Protein AF-A0A9E0T9A9-F1 (afdb_monomer_lite)

pLDDT: mean 87.66, std 10.08, range [50.34, 97.44]

Radius of gyration: 14.78 Å; chains: 1; bounding box: 30×25×41 Å

Secondary structure (DSSP, 8-state):
--SPEEEPHHHHH--SHHHHHHHHHT---SSS--HHHHHHHHHHHHHHHHHHHHS-HHHHHHHHHHS---EEEHHHHHHHHHHHTT----

Foldseek 3Di:
DPQAAEQEVQCVVQPDPVSNVVCVVVDDDPDPDDPVRNVVLVVLVVVLVVDPVVDDPVVSVVVCVVVPRRHDYPVRVVVVVCVVVVNDDD

Sequence (90 aa):
MNGKTLIPDSLLAARSIEAIEEWEMNWKPTTGATRRDEVVAVNALATERFVRRNVSRQKFQEWLRDNPRTFTTRREQDWLAQKTAGQVKL

Structure (mmCIF, N/CA/C/O backbone):
data_AF-A0A9E0T9A9-F1
#
_entry.id   AF-A0A9E0T9A9-F1
#
loop_
_atom_site.group_PDB
_atom_site.id
_atom_site.type_symbol
_atom_site.label_atom_id
_atom_site.label_alt_id
_atom_site.label_comp_id
_atom_site.label_asym_id
_atom_site.label_entity_id
_atom_site.label_seq_id
_atom_site.pdbx_PDB_ins_code
_atom_site.Cartn_x
_atom_site.Cartn_y
_atom_site.Cartn_z
_atom_site.occupancy
_atom_site.B_iso_or_equiv
_atom_site.auth_seq_id
_atom_site.auth_comp_id
_atom_site.auth_asym_id
_atom_site.auth_atom_id
_atom_site.pdbx_PDB_model_num
ATOM 1 N N . MET A 1 1 ? 7.002 -12.749 7.969 1.00 50.34 1 MET A N 1
ATOM 2 C CA . MET A 1 1 ? 6.345 -11.635 7.243 1.00 50.34 1 MET A CA 1
ATOM 3 C C . MET A 1 1 ? 4.840 -11.848 7.336 1.00 50.34 1 MET A C 1
ATOM 5 O O . MET A 1 1 ? 4.414 -12.962 7.081 1.00 50.34 1 MET A O 1
ATOM 9 N N . ASN A 1 2 ? 4.052 -10.841 7.732 1.00 63.50 2 ASN A N 1
ATOM 10 C CA . ASN A 1 2 ? 2.610 -10.945 8.050 1.00 63.50 2 ASN A CA 1
ATOM 11 C C . ASN A 1 2 ? 1.681 -11.247 6.844 1.00 63.50 2 ASN A C 1
ATOM 13 O O . ASN A 1 2 ? 0.559 -10.756 6.810 1.00 63.50 2 ASN A O 1
ATOM 17 N N . GLY A 1 3 ? 2.144 -11.977 5.823 1.00 73.62 3 GLY A N 1
ATOM 18 C CA . GLY A 1 3 ? 1.365 -12.312 4.622 1.00 73.62 3 GLY A CA 1
ATOM 19 C C . GLY A 1 3 ? 0.951 -11.118 3.751 1.00 73.62 3 GLY A C 1
ATOM 20 O O . GLY A 1 3 ? 0.209 -11.302 2.796 1.00 73.62 3 GLY A O 1
ATOM 21 N N . LYS A 1 4 ? 1.401 -9.898 4.076 1.00 86.25 4 LYS A N 1
ATOM 22 C CA . LYS A 1 4 ? 1.054 -8.668 3.354 1.00 86.25 4 LYS A CA 1
ATOM 23 C C . LYS A 1 4 ? 2.044 -8.379 2.237 1.00 86.25 4 LYS A C 1
ATOM 25 O O . LYS A 1 4 ? 3.253 -8.428 2.469 1.00 86.25 4 LYS A O 1
ATOM 30 N N . THR A 1 5 ? 1.523 -7.973 1.086 1.00 90.88 5 THR A N 1
ATOM 31 C CA . THR A 1 5 ? 2.324 -7.504 -0.046 1.00 90.88 5 THR A CA 1
ATOM 32 C C . THR A 1 5 ? 2.992 -6.178 0.297 1.00 90.88 5 THR A C 1
ATOM 34 O O . THR A 1 5 ? 2.330 -5.227 0.724 1.00 90.88 5 THR A O 1
ATOM 37 N N . LEU A 1 6 ? 4.311 -6.105 0.124 1.00 91.19 6 LEU A N 1
ATOM 38 C CA . LEU A 1 6 ? 5.028 -4.840 0.207 1.00 91.19 6 LEU A CA 1
ATOM 39 C C . LEU A 1 6 ? 4.791 -4.053 -1.079 1.00 91.19 6 LEU A C 1
ATOM 41 O O . LEU A 1 6 ? 5.050 -4.551 -2.167 1.00 91.19 6 LEU A O 1
ATOM 45 N N . ILE A 1 7 ? 4.357 -2.807 -0.941 1.00 92.38 7 ILE A N 1
ATOM 46 C CA . ILE A 1 7 ? 4.351 -1.861 -2.047 1.00 92.38 7 ILE A CA 1
ATOM 47 C C . ILE A 1 7 ? 5.735 -1.194 -2.125 1.00 92.38 7 ILE A C 1
ATOM 49 O O . ILE A 1 7 ? 6.112 -0.514 -1.161 1.00 92.38 7 ILE A O 1
ATOM 53 N N . PRO A 1 8 ? 6.482 -1.342 -3.236 1.00 90.50 8 PRO A N 1
ATOM 54 C CA . PRO A 1 8 ? 7.748 -0.644 -3.420 1.00 90.50 8 PRO A CA 1
ATOM 55 C C . PRO A 1 8 ? 7.577 0.872 -3.493 1.00 90.50 8 PRO A C 1
ATOM 57 O O . PRO A 1 8 ? 6.647 1.381 -4.121 1.00 90.50 8 PRO A O 1
ATOM 60 N N . ASP A 1 9 ? 8.550 1.602 -2.948 1.00 90.50 9 ASP A N 1
ATOM 61 C CA . ASP A 1 9 ? 8.576 3.066 -3.024 1.00 90.50 9 ASP A CA 1
ATOM 62 C C . ASP A 1 9 ? 8.682 3.571 -4.469 1.00 90.50 9 ASP A C 1
ATOM 64 O O . ASP A 1 9 ? 8.095 4.599 -4.796 1.00 90.50 9 ASP A O 1
ATOM 68 N N . SER A 1 10 ? 9.358 2.827 -5.353 1.00 90.81 10 SER A N 1
ATOM 69 C CA . SER A 1 10 ? 9.424 3.149 -6.784 1.00 90.81 10 SER A CA 1
ATOM 70 C C . SER A 1 10 ? 8.050 3.109 -7.454 1.00 90.81 10 SER A C 1
ATOM 72 O O . SER A 1 10 ? 7.743 3.988 -8.253 1.00 90.81 10 SER A O 1
ATOM 74 N N . LEU A 1 11 ? 7.185 2.164 -7.069 1.00 91.00 11 LEU A N 1
ATOM 75 C CA . LEU A 1 11 ? 5.812 2.106 -7.571 1.00 91.00 11 LEU A CA 1
ATOM 76 C C . LEU A 1 11 ? 4.928 3.186 -6.931 1.00 91.00 11 LEU A C 1
ATOM 78 O O . LEU A 1 11 ? 4.087 3.769 -7.604 1.00 91.00 11 LEU A O 1
ATOM 82 N N . LEU A 1 12 ? 5.139 3.522 -5.651 1.00 91.00 12 LEU A N 1
ATOM 83 C CA . LEU A 1 12 ? 4.463 4.669 -5.019 1.00 91.00 12 LEU A CA 1
ATOM 84 C C . LEU A 1 12 ? 4.845 6.013 -5.656 1.00 91.00 12 LEU A C 1
ATOM 86 O O . LEU A 1 12 ? 4.068 6.970 -5.579 1.00 91.00 12 LEU A O 1
ATOM 90 N N . ALA A 1 13 ? 6.051 6.103 -6.220 1.00 90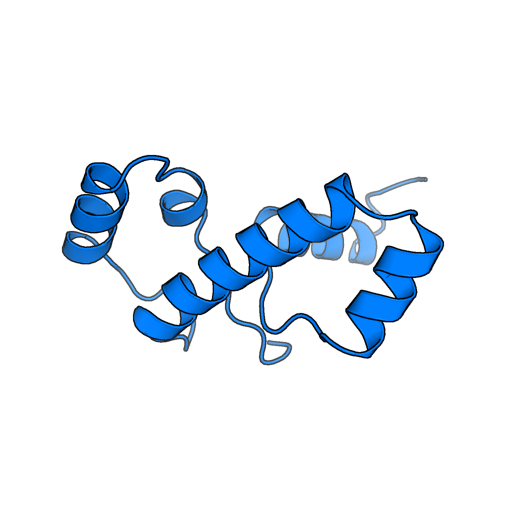.06 13 ALA A N 1
ATOM 91 C CA . ALA A 1 13 ? 6.560 7.285 -6.900 1.00 90.06 13 ALA A CA 1
ATOM 92 C C . ALA A 1 13 ? 6.062 7.407 -8.350 1.00 90.06 13 ALA A C 1
ATOM 94 O O . ALA A 1 13 ? 6.041 8.521 -8.875 1.00 90.06 13 ALA A O 1
ATOM 95 N N . ALA A 1 14 ? 5.616 6.311 -8.972 1.00 90.75 14 ALA A N 1
ATOM 96 C CA . ALA A 1 14 ? 5.044 6.314 -10.313 1.00 90.75 14 ALA A CA 1
ATOM 97 C C . ALA A 1 14 ? 3.659 6.992 -10.308 1.00 90.75 14 ALA A C 1
ATOM 99 O O . ALA A 1 14 ? 2.682 6.464 -9.781 1.00 90.75 14 ALA A O 1
ATOM 100 N N . ARG A 1 15 ? 3.582 8.212 -10.857 1.00 85.25 15 ARG A N 1
ATOM 101 C CA . ARG A 1 15 ? 2.361 9.048 -10.853 1.00 85.25 15 ARG A CA 1
ATOM 102 C C . ARG A 1 15 ? 1.663 9.156 -12.207 1.00 85.25 15 ARG A C 1
ATOM 104 O O . ARG A 1 15 ? 0.628 9.812 -12.286 1.00 85.25 15 ARG A O 1
ATOM 111 N N . SER A 1 16 ? 2.224 8.554 -13.247 1.00 89.38 16 SER A N 1
ATOM 112 C CA . SER A 1 16 ? 1.651 8.516 -14.591 1.00 89.38 16 SER A CA 1
ATOM 113 C C . SER A 1 16 ? 1.642 7.086 -15.117 1.00 89.38 16 SER A C 1
ATOM 115 O O . SER A 1 16 ? 2.288 6.209 -14.541 1.00 89.38 16 SER A O 1
ATOM 117 N N . ILE A 1 17 ? 0.895 6.857 -16.197 1.00 87.38 17 ILE A N 1
ATOM 118 C CA . ILE A 1 17 ? 0.824 5.544 -16.845 1.00 87.38 17 ILE A CA 1
ATOM 119 C C . ILE A 1 17 ? 2.208 5.161 -17.376 1.00 87.38 17 ILE A C 1
ATOM 121 O O . ILE A 1 17 ? 2.676 4.063 -17.108 1.00 87.38 17 ILE A O 1
ATOM 125 N N . GLU A 1 18 ? 2.913 6.103 -17.999 1.00 91.31 18 GLU A N 1
ATOM 126 C CA . GLU A 1 18 ? 4.253 5.896 -18.556 1.00 91.31 18 GLU A CA 1
ATOM 127 C C . GLU A 1 18 ? 5.262 5.517 -17.461 1.00 91.31 18 GLU A C 1
ATOM 129 O O . GLU A 1 18 ? 6.077 4.619 -17.645 1.00 91.31 18 GLU A O 1
ATOM 134 N N . ALA A 1 19 ? 5.176 6.146 -16.283 1.00 91.19 19 ALA A N 1
ATOM 135 C CA . ALA A 1 19 ? 6.035 5.809 -15.147 1.00 91.19 19 ALA A CA 1
ATOM 136 C C . ALA A 1 19 ? 5.724 4.418 -14.561 1.00 91.19 19 ALA A C 1
ATOM 138 O O . ALA A 1 19 ? 6.614 3.762 -14.020 1.00 91.19 19 ALA A O 1
ATOM 139 N N . ILE A 1 20 ? 4.467 3.966 -14.645 1.00 89.38 20 ILE A N 1
ATOM 140 C CA . ILE A 1 20 ? 4.081 2.605 -14.250 1.00 89.38 20 ILE A CA 1
ATOM 141 C C . ILE A 1 20 ? 4.614 1.600 -15.274 1.00 89.38 20 ILE A C 1
ATOM 143 O O . ILE A 1 20 ? 5.196 0.598 -14.875 1.00 89.38 20 ILE A O 1
ATOM 147 N N . GLU A 1 21 ? 4.483 1.877 -16.570 1.00 91.44 21 GLU A N 1
ATOM 148 C CA . GLU A 1 21 ? 5.027 1.032 -17.640 1.00 91.44 21 GLU A CA 1
ATOM 149 C C . GLU A 1 21 ? 6.553 0.904 -17.531 1.00 91.44 21 GLU A C 1
ATOM 151 O O . GLU A 1 21 ? 7.092 -0.203 -17.562 1.00 91.44 21 GLU A O 1
ATOM 156 N N . GLU A 1 22 ? 7.261 2.013 -17.306 1.00 93.00 22 GLU A N 1
ATOM 157 C CA . GLU A 1 22 ? 8.706 2.008 -17.063 1.00 93.00 22 GLU A CA 1
ATOM 158 C C . GLU A 1 22 ? 9.069 1.195 -15.811 1.00 93.00 22 GLU A C 1
ATOM 160 O O . GLU A 1 22 ? 10.041 0.431 -15.812 1.00 93.00 22 GLU A O 1
ATOM 165 N N . TRP A 1 23 ? 8.277 1.315 -14.744 1.00 93.38 23 TRP A N 1
ATOM 166 C CA . TRP A 1 23 ? 8.456 0.505 -13.546 1.00 93.38 23 TRP A CA 1
ATOM 167 C C . TRP A 1 23 ? 8.235 -0.986 -13.823 1.00 93.38 23 TRP A C 1
ATOM 169 O O . TRP A 1 23 ? 9.019 -1.806 -13.350 1.00 93.38 23 TRP A O 1
ATOM 179 N N . GLU A 1 24 ? 7.218 -1.353 -14.607 1.00 91.81 24 GLU A N 1
ATOM 180 C CA . GLU A 1 24 ? 6.927 -2.748 -14.950 1.00 91.81 24 GLU A CA 1
ATOM 181 C C . GLU A 1 24 ? 8.049 -3.388 -15.772 1.00 91.81 24 GLU A C 1
ATOM 183 O O . GLU A 1 24 ? 8.349 -4.570 -15.573 1.00 91.81 24 GLU A O 1
ATOM 188 N N . MET A 1 25 ? 8.676 -2.611 -16.661 1.00 92.62 25 MET A N 1
ATOM 189 C CA . MET A 1 25 ? 9.819 -3.037 -17.474 1.00 92.62 25 MET A CA 1
ATOM 190 C C . MET A 1 25 ? 11.086 -3.240 -16.638 1.00 92.62 25 MET A C 1
ATOM 192 O O . MET A 1 25 ? 11.877 -4.140 -16.917 1.00 92.62 25 MET A O 1
ATOM 196 N N . ASN A 1 26 ? 11.265 -2.435 -15.591 1.00 91.56 26 ASN A N 1
ATOM 197 C CA . ASN A 1 26 ? 12.420 -2.491 -14.693 1.00 91.56 26 ASN A CA 1
ATOM 198 C C . ASN A 1 26 ? 12.122 -3.220 -13.374 1.00 91.56 26 ASN A C 1
ATOM 200 O O . ASN A 1 26 ? 12.899 -3.126 -12.414 1.00 91.56 26 ASN A O 1
ATOM 204 N N . TRP A 1 27 ? 10.992 -3.928 -13.309 1.00 92.12 27 TRP A N 1
ATOM 205 C CA . TRP A 1 27 ? 10.502 -4.521 -12.077 1.00 92.12 27 TRP A CA 1
ATOM 206 C C . TRP A 1 27 ? 11.472 -5.566 -11.530 1.00 92.12 27 TRP A C 1
ATOM 208 O O . TRP A 1 27 ? 11.986 -6.425 -12.249 1.00 92.12 27 TRP A O 1
ATOM 218 N N . LYS A 1 28 ? 11.681 -5.517 -10.214 1.00 85.81 28 LYS A N 1
ATOM 219 C CA . LYS A 1 28 ? 12.428 -6.522 -9.464 1.00 85.81 28 LYS A CA 1
ATOM 220 C C . LYS A 1 28 ? 11.587 -6.967 -8.273 1.00 85.81 28 LYS A C 1
ATOM 222 O O . LYS A 1 28 ? 10.996 -6.108 -7.616 1.00 85.81 28 LYS A O 1
ATOM 227 N N . PRO A 1 29 ? 11.562 -8.270 -7.957 1.00 82.31 29 PRO A N 1
ATOM 228 C CA . PRO A 1 29 ? 10.796 -8.774 -6.827 1.00 82.31 29 PRO A CA 1
ATOM 229 C C . PRO A 1 29 ? 11.290 -8.134 -5.527 1.00 82.31 29 PRO A C 1
ATOM 231 O O . PRO A 1 29 ? 12.477 -8.190 -5.205 1.00 82.31 29 PRO A O 1
ATOM 234 N N . THR A 1 30 ? 10.381 -7.509 -4.777 1.00 73.31 30 THR A N 1
ATOM 235 C CA . THR A 1 30 ? 10.721 -6.869 -3.495 1.00 73.31 30 THR A CA 1
ATOM 236 C C . THR A 1 30 ? 10.632 -7.832 -2.313 1.00 73.31 30 THR A C 1
ATOM 238 O O . THR A 1 30 ? 11.360 -7.705 -1.329 1.00 73.31 30 THR A O 1
ATOM 241 N N . THR A 1 31 ? 9.714 -8.792 -2.406 1.00 73.12 31 THR A N 1
ATOM 242 C CA . THR A 1 31 ? 9.412 -9.836 -1.421 1.00 73.12 31 THR A CA 1
ATOM 243 C C . THR A 1 31 ? 8.998 -11.103 -2.180 1.00 73.12 31 THR A C 1
ATOM 245 O O . THR A 1 31 ? 9.170 -11.175 -3.393 1.00 73.12 31 THR A O 1
ATOM 248 N N . GLY A 1 32 ? 8.408 -12.098 -1.512 1.00 78.31 32 GLY A N 1
ATOM 249 C CA . GLY A 1 32 ? 7.774 -13.239 -2.192 1.00 78.31 32 GLY A CA 1
ATOM 250 C C . GLY A 1 32 ? 6.523 -12.889 -3.021 1.00 78.31 32 GLY A C 1
ATOM 251 O O . GLY A 1 32 ? 5.810 -13.799 -3.427 1.00 78.31 32 GLY A O 1
ATOM 252 N N . ALA A 1 33 ? 6.226 -11.603 -3.226 1.00 83.00 33 ALA A N 1
ATOM 253 C CA . ALA A 1 33 ? 5.107 -11.118 -4.022 1.00 83.00 33 ALA A CA 1
ATOM 254 C C . ALA A 1 33 ? 5.432 -11.120 -5.523 1.00 83.00 33 ALA A C 1
ATOM 256 O O . ALA A 1 33 ? 6.562 -10.851 -5.938 1.00 83.00 33 ALA A O 1
ATOM 257 N N . THR A 1 34 ? 4.422 -11.385 -6.349 1.00 90.31 34 THR A N 1
ATOM 258 C CA . THR A 1 34 ? 4.528 -11.217 -7.801 1.00 90.31 34 THR A CA 1
ATOM 259 C C . THR A 1 34 ? 4.341 -9.749 -8.192 1.00 90.31 34 THR A C 1
ATOM 261 O O . THR A 1 34 ? 3.741 -8.969 -7.451 1.00 90.31 34 THR A O 1
ATOM 264 N N . ARG A 1 35 ? 4.766 -9.371 -9.40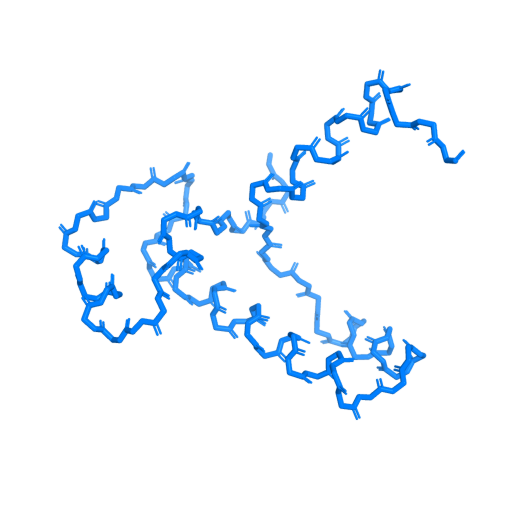6 1.00 91.19 35 ARG A N 1
ATOM 265 C CA . ARG A 1 35 ? 4.506 -8.029 -9.964 1.00 91.19 35 ARG A CA 1
ATOM 266 C C . ARG A 1 35 ? 3.025 -7.661 -9.890 1.00 91.19 35 ARG A C 1
ATOM 268 O O . ARG A 1 35 ? 2.666 -6.545 -9.529 1.00 91.19 35 ARG A O 1
ATOM 275 N N . ARG A 1 36 ? 2.157 -8.626 -10.211 1.00 91.00 36 ARG A N 1
ATOM 276 C CA . ARG A 1 36 ? 0.702 -8.457 -10.172 1.00 91.00 36 ARG A CA 1
ATOM 277 C C . ARG A 1 36 ? 0.215 -8.128 -8.764 1.00 91.00 36 ARG A C 1
ATOM 279 O O . ARG A 1 36 ? -0.633 -7.254 -8.623 1.00 91.00 36 ARG A O 1
ATOM 286 N N . ASP A 1 37 ? 0.751 -8.790 -7.743 1.00 91.88 37 ASP A N 1
ATOM 287 C CA . ASP A 1 37 ? 0.364 -8.533 -6.354 1.00 91.88 37 ASP A CA 1
ATOM 288 C C . ASP A 1 37 ? 0.727 -7.108 -5.930 1.00 91.88 37 ASP A C 1
ATOM 290 O O . ASP A 1 37 ? -0.064 -6.448 -5.259 1.00 91.88 37 ASP A O 1
ATOM 294 N N . GLU A 1 38 ? 1.896 -6.612 -6.343 1.00 91.25 38 GLU A N 1
ATOM 295 C CA . GLU A 1 38 ? 2.348 -5.250 -6.034 1.00 91.25 38 GLU A CA 1
ATOM 296 C C . GLU A 1 38 ? 1.468 -4.186 -6.715 1.00 91.25 38 GLU A C 1
ATOM 298 O O . GLU A 1 38 ? 1.070 -3.210 -6.075 1.00 91.25 38 GLU A O 1
ATOM 303 N N . VAL A 1 39 ? 1.068 -4.410 -7.972 1.00 90.62 39 VAL A N 1
ATOM 304 C CA . VAL A 1 39 ? 0.119 -3.536 -8.690 1.00 90.62 39 VAL A CA 1
ATOM 305 C C . VAL A 1 39 ? -1.265 -3.556 -8.033 1.00 90.62 39 VAL A C 1
ATOM 307 O O . VAL A 1 39 ? -1.863 -2.504 -7.791 1.00 90.62 39 VAL A O 1
ATOM 310 N N . VAL A 1 40 ? -1.776 -4.741 -7.681 1.00 91.38 40 VAL A N 1
ATOM 311 C CA . VAL A 1 40 ? -3.055 -4.886 -6.963 1.00 91.38 40 VAL A CA 1
ATOM 312 C C . VAL A 1 40 ? -3.007 -4.160 -5.616 1.00 91.38 40 VAL A C 1
ATOM 314 O O . VAL A 1 40 ? -3.949 -3.447 -5.265 1.00 91.38 40 VAL A O 1
ATOM 317 N N . ALA A 1 41 ? -1.899 -4.280 -4.885 1.00 92.31 41 ALA A N 1
ATOM 318 C CA . ALA A 1 41 ? -1.690 -3.596 -3.616 1.00 92.31 41 ALA A CA 1
ATOM 319 C C . ALA A 1 41 ? -1.720 -2.064 -3.763 1.00 92.31 41 ALA A C 1
ATOM 321 O O . ALA A 1 41 ? -2.323 -1.379 -2.933 1.00 92.31 41 ALA A O 1
ATOM 322 N N . VAL A 1 42 ? -1.138 -1.510 -4.831 1.00 92.06 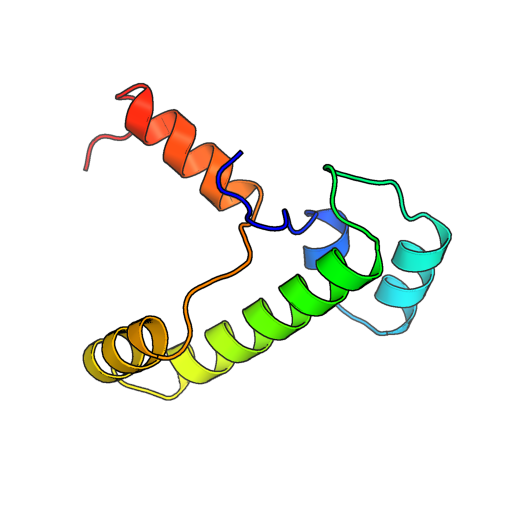42 VAL A N 1
ATOM 323 C CA . VAL A 1 42 ? -1.183 -0.061 -5.098 1.00 92.06 42 VAL A CA 1
ATOM 324 C C . VAL A 1 42 ? -2.578 0.436 -5.432 1.00 92.06 42 VAL A C 1
ATOM 326 O O . VAL A 1 42 ? -2.999 1.466 -4.899 1.00 92.06 42 VAL A O 1
ATOM 329 N N . ASN A 1 43 ? -3.333 -0.313 -6.229 1.00 92.00 43 ASN A N 1
ATOM 330 C CA . ASN A 1 43 ? -4.727 0.022 -6.520 1.00 92.00 43 ASN A CA 1
ATOM 331 C C . ASN A 1 43 ? -5.601 -0.032 -5.255 1.00 92.00 43 ASN A C 1
ATOM 333 O O . ASN A 1 43 ? -6.444 0.844 -5.031 1.00 92.00 43 ASN A O 1
ATOM 337 N N . ALA A 1 44 ? -5.362 -1.012 -4.380 1.00 93.56 44 ALA A N 1
ATOM 338 C CA . ALA A 1 44 ? -6.030 -1.099 -3.085 1.00 93.56 44 ALA A CA 1
ATOM 339 C C . ALA A 1 44 ? -5.685 0.103 -2.184 1.00 93.56 44 ALA A C 1
ATOM 341 O O . ALA A 1 44 ? -6.579 0.695 -1.576 1.00 93.56 44 ALA A O 1
ATOM 342 N N . LEU A 1 45 ? -4.419 0.541 -2.160 1.00 94.00 45 LEU A N 1
ATOM 343 C CA . LEU A 1 45 ? -4.003 1.755 -1.450 1.00 94.00 45 LEU A CA 1
ATOM 344 C C . LEU A 1 45 ? -4.670 3.019 -2.015 1.00 94.00 45 LEU A C 1
ATOM 346 O O . LEU A 1 45 ? -5.061 3.902 -1.246 1.00 94.00 45 LEU A O 1
ATOM 350 N N . ALA A 1 46 ? -4.804 3.133 -3.337 1.00 92.31 46 ALA A N 1
ATOM 351 C CA . ALA A 1 46 ? -5.499 4.253 -3.970 1.00 92.31 46 ALA A CA 1
ATOM 352 C C . ALA A 1 46 ? -6.980 4.296 -3.560 1.00 92.31 46 ALA A C 1
ATOM 354 O O . ALA A 1 46 ? -7.474 5.349 -3.147 1.00 92.31 46 ALA A O 1
ATOM 355 N N . THR A 1 47 ? -7.648 3.140 -3.580 1.00 94.56 47 THR A N 1
ATOM 356 C CA . THR A 1 47 ? -9.042 2.980 -3.139 1.00 94.56 47 THR A CA 1
ATOM 357 C C . THR A 1 47 ? -9.204 3.377 -1.677 1.00 94.56 47 THR A C 1
ATOM 359 O O . THR A 1 47 ? -10.056 4.196 -1.341 1.00 94.56 47 THR A O 1
ATOM 362 N N . GLU A 1 48 ? -8.335 2.880 -0.798 1.00 95.19 48 GLU A N 1
ATOM 363 C CA . GLU A 1 48 ? -8.370 3.241 0.614 1.00 95.19 48 GLU A CA 1
ATOM 364 C C . GLU A 1 48 ? -8.193 4.751 0.827 1.00 95.19 48 GLU A C 1
ATOM 366 O O . GLU A 1 48 ? -8.942 5.369 1.587 1.00 95.19 48 GLU A O 1
ATOM 371 N N . ARG A 1 49 ? -7.212 5.371 0.154 1.00 94.69 49 ARG A N 1
ATOM 372 C CA . ARG A 1 49 ? -6.979 6.821 0.239 1.00 94.69 49 ARG A CA 1
ATOM 373 C C . ARG A 1 49 ? -8.198 7.606 -0.221 1.00 94.69 49 ARG A C 1
ATOM 375 O O . ARG A 1 49 ? -8.509 8.629 0.386 1.00 94.69 49 ARG A O 1
ATOM 382 N N . PHE A 1 50 ? -8.865 7.141 -1.273 1.00 96.25 50 PHE A N 1
ATOM 383 C CA . PHE A 1 50 ? -10.101 7.739 -1.751 1.00 96.25 50 PHE A CA 1
ATOM 384 C C . PHE A 1 50 ? -11.203 7.641 -0.691 1.00 96.25 50 PHE A C 1
ATOM 386 O O . PHE A 1 50 ? -11.740 8.672 -0.293 1.00 96.25 50 PHE A O 1
ATOM 393 N N . VAL A 1 51 ? -11.484 6.448 -0.159 1.00 96.38 51 VAL A N 1
ATOM 394 C CA . VAL A 1 51 ? -12.517 6.263 0.876 1.00 96.38 51 VAL A CA 1
ATOM 395 C C . VAL A 1 51 ? -12.213 7.126 2.099 1.00 96.38 51 VAL A C 1
ATOM 397 O O . VAL A 1 51 ? -13.060 7.906 2.523 1.00 96.38 51 VAL A O 1
ATOM 400 N N . ARG A 1 52 ? -10.978 7.082 2.612 1.00 96.25 52 ARG A N 1
ATOM 401 C CA . ARG A 1 52 ? -10.539 7.856 3.784 1.00 96.25 52 ARG A CA 1
ATOM 402 C C . ARG A 1 52 ? -10.775 9.363 3.643 1.00 96.25 52 ARG A C 1
ATOM 404 O O . ARG A 1 52 ? -11.010 10.025 4.648 1.00 96.25 52 ARG A O 1
ATOM 411 N N . ARG A 1 53 ? -10.662 9.912 2.430 1.00 97.00 53 ARG A N 1
ATOM 412 C CA . ARG A 1 53 ? -10.896 11.343 2.158 1.00 97.00 53 ARG A CA 1
ATOM 413 C C . ARG A 1 53 ? -12.378 11.709 2.089 1.00 97.00 53 ARG A C 1
ATOM 415 O O . ARG A 1 53 ? -12.699 12.871 2.291 1.00 97.00 53 ARG A O 1
ATOM 422 N N . ASN A 1 54 ? -13.252 10.746 1.798 1.00 97.44 54 ASN A N 1
ATOM 423 C CA . ASN A 1 54 ? -14.668 10.986 1.513 1.00 97.44 54 ASN A CA 1
ATOM 424 C C . ASN A 1 54 ? -15.614 10.571 2.648 1.00 97.44 54 ASN A C 1
ATOM 426 O O . ASN A 1 54 ? -16.803 10.871 2.589 1.00 97.44 54 ASN A O 1
ATOM 430 N N . VAL A 1 55 ? -15.120 9.882 3.680 1.00 96.62 55 VAL A N 1
ATOM 431 C CA . VAL A 1 55 ? -15.948 9.420 4.802 1.00 96.62 55 VAL A CA 1
ATOM 432 C C . VAL A 1 55 ? -15.381 9.871 6.144 1.00 96.62 55 VAL A C 1
ATOM 434 O O . VAL A 1 55 ? -14.199 10.190 6.275 1.00 96.62 55 VAL A O 1
ATOM 437 N N . SER A 1 56 ? -16.228 9.881 7.175 1.00 97.25 56 SER A N 1
ATOM 438 C CA . SER A 1 56 ? -15.791 10.187 8.538 1.00 97.25 56 SER A CA 1
ATOM 439 C C . SER A 1 56 ? -14.800 9.143 9.059 1.00 97.25 56 SER A C 1
ATOM 441 O O . SER A 1 56 ? -14.783 7.992 8.618 1.00 97.25 56 SER A O 1
ATOM 443 N N . ARG A 1 57 ? -14.005 9.505 10.075 1.00 96.31 57 ARG A N 1
ATOM 444 C CA . ARG A 1 57 ? -13.059 8.570 10.707 1.00 96.31 57 ARG A CA 1
ATOM 445 C C . ARG A 1 57 ? -13.744 7.284 11.179 1.00 96.31 57 ARG A C 1
ATOM 447 O O . ARG A 1 57 ? -13.186 6.212 10.982 1.00 96.31 57 ARG A O 1
ATOM 454 N N . GLN A 1 58 ? -14.932 7.384 11.775 1.00 96.62 58 GLN A N 1
ATOM 455 C CA . GLN A 1 58 ? -15.695 6.221 12.235 1.00 96.62 58 GLN A CA 1
ATOM 456 C C . GLN A 1 58 ? -16.108 5.322 11.063 1.00 96.62 58 GLN A C 1
ATOM 458 O O . GLN A 1 58 ? -15.848 4.121 11.097 1.00 96.62 58 GLN A O 1
ATOM 463 N N . LYS A 1 59 ? -16.664 5.906 9.994 1.00 97.19 59 LYS A N 1
ATOM 464 C CA . LYS A 1 59 ? -17.049 5.164 8.786 1.00 97.19 59 LYS A CA 1
ATOM 465 C C . LYS A 1 59 ? -15.860 4.524 8.083 1.00 97.19 59 LYS A C 1
ATOM 467 O O . LYS A 1 59 ? -15.970 3.415 7.578 1.00 97.19 59 LYS A O 1
ATOM 472 N N . PHE A 1 60 ? -14.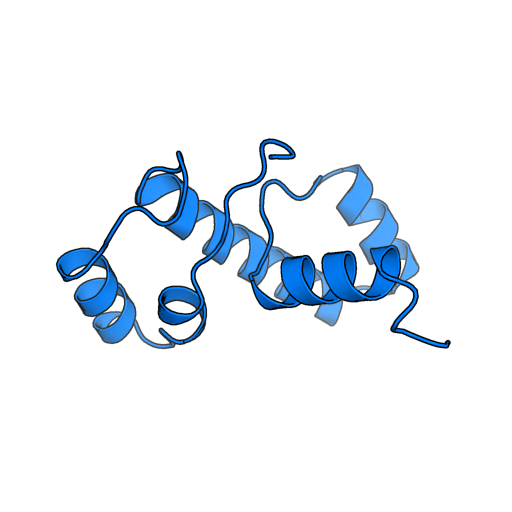703 5.172 8.118 1.00 97.25 60 PHE A N 1
ATOM 473 C CA . PHE A 1 60 ? -13.476 4.590 7.596 1.00 97.25 60 PHE A CA 1
ATOM 474 C C . PHE A 1 60 ? -13.009 3.376 8.418 1.00 97.25 60 PHE A C 1
ATOM 476 O O . PHE A 1 60 ? -12.558 2.391 7.844 1.00 97.25 60 PHE A O 1
ATOM 483 N N . GLN A 1 61 ? -13.141 3.408 9.750 1.00 95.56 61 GLN A N 1
ATOM 484 C CA . GLN A 1 61 ? -12.833 2.248 10.601 1.00 95.56 61 GLN A CA 1
ATOM 485 C C . GLN A 1 61 ? -13.820 1.092 10.390 1.00 95.56 61 GLN A C 1
ATOM 487 O O . GLN A 1 61 ? -13.408 -0.064 10.400 1.00 95.56 61 GLN A O 1
ATOM 492 N N . GLU A 1 62 ? -15.106 1.388 10.178 1.00 96.50 62 GLU A N 1
ATOM 493 C CA . GLU A 1 62 ? -16.097 0.398 9.733 1.00 96.50 62 GLU A CA 1
ATOM 494 C C . GLU A 1 62 ? -15.660 -0.246 8.415 1.00 96.50 62 GLU A C 1
ATOM 496 O O . GLU A 1 62 ? -15.460 -1.456 8.371 1.00 96.50 62 GLU A O 1
ATOM 501 N N . TRP A 1 63 ? -15.377 0.570 7.399 1.00 96.31 63 TRP A N 1
ATOM 502 C CA . TRP A 1 63 ? -14.921 0.098 6.094 1.00 96.31 63 TRP A CA 1
ATOM 503 C C . TRP A 1 63 ? -13.651 -0.764 6.174 1.00 96.31 63 TRP A C 1
ATOM 505 O O . TR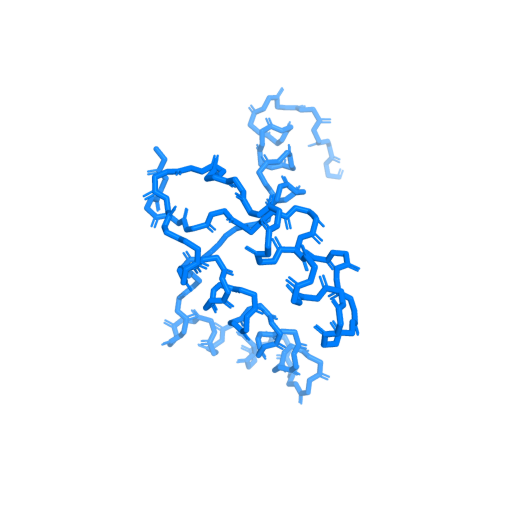P A 1 63 ? -13.574 -1.782 5.497 1.00 96.31 63 TRP A O 1
ATOM 515 N N . LEU A 1 64 ? -12.678 -0.411 7.024 1.00 95.06 64 LEU A N 1
ATOM 516 C CA . LEU A 1 64 ? -11.449 -1.196 7.217 1.00 95.06 64 LEU A CA 1
ATOM 517 C C . LEU A 1 64 ? -11.686 -2.578 7.840 1.00 95.06 64 LEU A C 1
ATOM 519 O O . LEU A 1 64 ? -10.873 -3.476 7.622 1.00 95.06 64 LEU A O 1
ATOM 523 N N . ARG A 1 65 ? -12.755 -2.758 8.629 1.00 93.94 65 ARG A N 1
ATOM 524 C CA . ARG A 1 65 ? -13.126 -4.082 9.156 1.00 93.94 65 ARG A CA 1
ATOM 525 C C . ARG A 1 65 ? -13.657 -4.981 8.046 1.00 93.94 65 ARG A C 1
ATOM 527 O O . ARG A 1 65 ? -13.290 -6.150 8.003 1.00 93.94 65 ARG A O 1
ATOM 534 N N . ASP A 1 66 ? -14.441 -4.409 7.138 1.00 94.25 66 ASP A N 1
ATOM 535 C CA . ASP A 1 66 ? -15.003 -5.124 5.989 1.00 94.25 66 ASP A CA 1
ATOM 536 C C . ASP A 1 66 ? -13.972 -5.306 4.856 1.00 94.25 66 ASP A C 1
ATOM 538 O O . ASP A 1 66 ? -14.082 -6.221 4.045 1.00 94.25 66 ASP A O 1
ATOM 542 N N . ASN A 1 67 ? -12.943 -4.451 4.813 1.00 92.81 67 ASN A N 1
ATOM 543 C CA . ASN A 1 67 ? -11.900 -4.415 3.785 1.00 92.81 67 ASN A CA 1
ATOM 544 C C . ASN A 1 67 ? -10.507 -4.475 4.439 1.00 92.81 67 ASN A C 1
ATOM 546 O O . ASN A 1 67 ? -9.787 -3.467 4.481 1.00 92.81 67 ASN A O 1
ATOM 550 N N . PRO A 1 68 ? -10.104 -5.637 4.987 1.00 90.25 68 PRO A N 1
ATOM 551 C CA . PRO A 1 68 ? -8.821 -5.770 5.661 1.00 90.25 68 PRO A CA 1
ATOM 552 C C . PRO A 1 68 ? -7.661 -5.533 4.688 1.00 90.25 68 PRO A C 1
ATOM 554 O O . PRO A 1 68 ? -7.596 -6.103 3.600 1.00 90.25 68 PRO A O 1
ATOM 557 N N . ARG A 1 69 ? -6.693 -4.709 5.104 1.00 90.25 69 ARG A N 1
ATOM 558 C CA . ARG A 1 69 ? -5.499 -4.422 4.297 1.00 90.25 69 ARG A CA 1
ATOM 559 C C . ARG A 1 69 ? -4.675 -5.683 4.032 1.00 90.25 69 ARG A C 1
ATOM 561 O O . ARG A 1 69 ? -4.109 -6.264 4.962 1.00 90.25 69 ARG A O 1
ATOM 568 N N . THR A 1 70 ? -4.485 -5.987 2.754 1.00 89.44 70 THR A N 1
ATOM 569 C CA . THR A 1 70 ? -3.596 -7.044 2.241 1.00 89.44 70 THR A CA 1
ATOM 570 C C . THR A 1 70 ? -2.180 -6.550 1.936 1.00 89.44 70 THR A C 1
ATOM 572 O O . THR A 1 70 ? -1.317 -7.336 1.554 1.00 89.44 70 THR A O 1
ATOM 575 N N . PHE A 1 71 ? -1.909 -5.258 2.129 1.00 92.25 71 PHE A N 1
ATOM 576 C CA . PHE A 1 71 ? -0.649 -4.620 1.759 1.00 92.25 71 PHE A CA 1
ATOM 577 C C . PHE A 1 71 ? -0.023 -3.812 2.901 1.00 92.25 71 PHE A C 1
ATOM 579 O O . PHE A 1 71 ? -0.651 -3.530 3.928 1.00 92.25 71 PHE A O 1
ATOM 586 N N . THR A 1 72 ? 1.235 -3.424 2.707 1.00 92.12 72 THR A N 1
ATOM 587 C CA . THR A 1 72 ? 1.966 -2.474 3.550 1.00 92.12 72 THR A CA 1
ATOM 588 C C . THR A 1 72 ? 2.936 -1.650 2.704 1.00 92.12 72 THR A C 1
ATOM 590 O O . THR A 1 72 ? 3.371 -2.091 1.644 1.00 92.12 72 THR A O 1
ATOM 593 N N . THR A 1 73 ? 3.280 -0.449 3.160 1.00 90.88 73 THR A N 1
ATOM 594 C CA . THR A 1 73 ? 4.310 0.403 2.540 1.00 90.88 73 THR A CA 1
ATOM 595 C 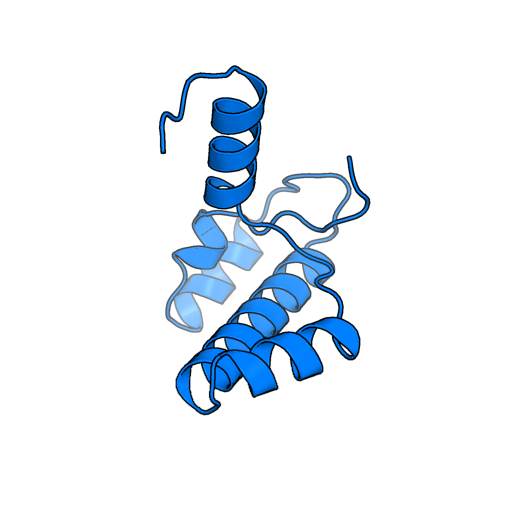C . THR A 1 73 ? 5.622 0.339 3.322 1.00 90.88 73 THR A C 1
ATOM 597 O O . THR A 1 73 ? 5.611 0.036 4.518 1.00 90.88 73 THR A O 1
ATOM 600 N N . ARG A 1 74 ? 6.757 0.670 2.687 1.00 86.19 74 ARG A N 1
ATOM 601 C CA . ARG A 1 74 ? 8.063 0.706 3.371 1.00 86.19 74 ARG A CA 1
ATOM 602 C C . ARG A 1 74 ? 8.034 1.619 4.597 1.00 86.19 74 ARG A C 1
ATOM 604 O O . ARG A 1 74 ? 8.371 1.190 5.693 1.00 86.19 74 ARG A O 1
ATOM 611 N N . ARG A 1 75 ? 7.483 2.824 4.437 1.00 86.00 75 ARG A N 1
ATOM 612 C CA . ARG A 1 75 ? 7.316 3.800 5.524 1.00 86.00 75 ARG A CA 1
ATOM 613 C C . ARG A 1 75 ? 6.540 3.250 6.727 1.00 86.00 75 ARG A C 1
ATOM 615 O O . ARG A 1 75 ? 6.845 3.597 7.864 1.00 86.00 75 ARG A O 1
ATOM 622 N N . GLU A 1 76 ? 5.521 2.422 6.498 1.00 87.56 76 GLU A N 1
ATOM 623 C CA . GLU A 1 76 ? 4.762 1.787 7.584 1.00 87.56 76 GLU A CA 1
ATOM 624 C C . GLU A 1 76 ? 5.571 0.698 8.287 1.00 87.56 76 GLU A C 1
ATOM 626 O O . GLU A 1 76 ? 5.496 0.589 9.510 1.00 87.56 76 GLU A O 1
ATOM 631 N N . GLN A 1 77 ? 6.353 -0.086 7.539 1.00 84.75 77 GLN A N 1
ATOM 632 C CA . GLN A 1 77 ? 7.266 -1.067 8.126 1.00 84.75 77 GLN A CA 1
ATOM 633 C C . GLN A 1 77 ? 8.326 -0.383 8.994 1.00 84.75 77 GLN A C 1
ATOM 635 O O . GLN A 1 77 ? 8.543 -0.814 10.125 1.00 84.75 77 GLN A O 1
ATOM 640 N N . ASP A 1 78 ? 8.917 0.708 8.506 1.00 84.94 78 ASP A N 1
ATOM 641 C CA . ASP A 1 78 ? 9.936 1.468 9.234 1.00 84.94 78 ASP A CA 1
ATOM 642 C C . ASP A 1 78 ? 9.360 2.078 10.515 1.00 84.94 78 ASP A C 1
ATOM 644 O O . ASP A 1 78 ? 9.951 1.963 11.588 1.00 84.94 78 ASP A O 1
ATOM 648 N N . TRP A 1 79 ? 8.163 2.668 10.435 1.00 86.19 79 TRP A N 1
ATOM 649 C CA . TRP A 1 79 ? 7.474 3.205 11.607 1.00 86.19 79 TRP A CA 1
ATOM 650 C C . TRP A 1 79 ? 7.161 2.119 12.645 1.00 86.19 79 TRP A C 1
ATOM 652 O O . TRP A 1 79 ? 7.362 2.330 13.843 1.00 86.19 79 TRP A O 1
ATOM 662 N N . LEU A 1 80 ? 6.696 0.943 12.205 1.00 82.38 80 LEU A N 1
ATOM 663 C CA . LEU A 1 80 ? 6.455 -0.194 13.097 1.00 82.38 80 LEU A CA 1
ATOM 664 C C . LEU A 1 80 ? 7.755 -0.670 13.754 1.00 82.38 80 LEU A C 1
ATOM 666 O O . LEU A 1 80 ? 7.765 -0.889 14.963 1.00 82.38 80 LEU A O 1
ATOM 670 N N . ALA A 1 81 ? 8.847 -0.770 12.993 1.00 81.75 81 ALA A N 1
ATOM 671 C CA . ALA A 1 81 ? 10.154 -1.155 13.514 1.00 81.75 81 ALA A CA 1
ATOM 672 C C . ALA A 1 81 ? 10.662 -0.162 14.573 1.00 81.75 81 ALA A C 1
ATOM 674 O O . ALA A 1 81 ? 11.077 -0.577 15.654 1.00 81.75 81 ALA A O 1
ATOM 675 N N . GLN A 1 82 ? 10.549 1.145 14.317 1.00 81.38 82 GLN A N 1
ATOM 676 C CA . GLN A 1 82 ? 10.930 2.195 15.272 1.00 81.38 82 GLN A CA 1
ATOM 677 C C . GLN A 1 82 ? 10.063 2.173 16.537 1.00 81.38 82 GLN A C 1
ATOM 679 O O . GLN A 1 82 ? 10.568 2.358 17.647 1.00 81.38 82 GLN A O 1
ATOM 684 N N . LYS A 1 83 ? 8.755 1.917 16.397 1.00 80.56 83 LYS A N 1
ATOM 685 C CA . LYS A 1 83 ? 7.838 1.784 17.535 1.00 80.56 83 LYS A CA 1
ATOM 686 C C . LYS A 1 83 ? 8.186 0.568 18.396 1.00 80.56 83 LYS A C 1
ATOM 688 O O . LYS A 1 83 ? 8.227 0.688 19.616 1.00 80.56 83 LYS A O 1
ATOM 693 N N . THR A 1 84 ? 8.459 -0.584 17.783 1.00 76.38 84 THR A N 1
ATOM 694 C CA . THR A 1 84 ? 8.875 -1.801 18.499 1.00 76.38 84 THR A CA 1
ATOM 695 C C . THR A 1 84 ? 10.241 -1.633 19.165 1.00 76.38 84 THR A C 1
ATOM 697 O O . THR A 1 84 ? 10.441 -2.135 20.265 1.00 76.38 84 THR A O 1
ATOM 700 N N . ALA A 1 85 ? 11.150 -0.869 18.555 1.00 77.25 85 ALA A N 1
ATOM 701 C CA . ALA A 1 85 ? 12.445 -0.515 19.136 1.00 77.25 85 ALA A CA 1
ATOM 702 C C . ALA A 1 85 ? 12.362 0.544 20.259 1.00 77.25 85 ALA A C 1
ATOM 704 O O . ALA A 1 85 ? 13.393 0.956 20.785 1.00 77.25 85 ALA A O 1
ATOM 705 N N . GLY A 1 86 ? 11.161 1.019 20.619 1.00 72.19 86 GLY A N 1
ATOM 706 C CA . GLY A 1 86 ? 10.963 2.030 21.664 1.00 72.19 86 GLY A CA 1
ATOM 707 C C . GLY A 1 86 ? 11.461 3.433 21.294 1.00 72.19 86 GLY A C 1
ATOM 708 O O . GLY A 1 86 ? 11.601 4.282 22.171 1.00 72.19 86 GLY A O 1
ATOM 709 N N . GLN A 1 87 ? 11.730 3.695 20.010 1.00 64.75 87 GLN A N 1
ATOM 710 C CA . GLN A 1 87 ? 12.331 4.947 19.530 1.00 64.75 87 GLN A CA 1
ATOM 711 C C . GLN A 1 87 ? 11.305 6.041 19.187 1.00 64.75 87 GLN A C 1
ATOM 713 O O . GLN A 1 87 ? 11.686 7.186 18.963 1.00 64.75 87 GLN A O 1
ATOM 718 N N . VAL A 1 88 ? 10.005 5.726 19.180 1.00 60.69 88 VAL A N 1
ATOM 719 C CA . VAL A 1 88 ? 8.926 6.702 18.956 1.00 60.69 88 VAL A CA 1
ATOM 720 C C . VAL A 1 88 ? 8.239 7.008 20.289 1.00 60.69 88 VAL A C 1
ATOM 722 O O . VAL A 1 88 ? 7.439 6.206 20.770 1.00 60.69 88 VAL A O 1
ATOM 725 N N . LYS A 1 89 ? 8.549 8.164 20.891 1.00 54.69 89 LYS A N 1
ATOM 726 C CA . LYS A 1 89 ? 7.761 8.731 22.001 1.00 54.69 89 LYS A CA 1
ATOM 727 C C . LYS A 1 89 ? 6.538 9.453 21.422 1.00 54.69 89 LYS A C 1
ATOM 729 O O . LYS A 1 89 ? 6.686 10.209 20.464 1.00 54.69 89 LYS A O 1
ATOM 734 N N . LEU A 1 90 ? 5.359 9.140 21.966 1.00 50.69 90 LEU A N 1
ATOM 735 C CA . LEU A 1 90 ? 4.083 9.798 21.655 1.00 50.69 90 LEU A CA 1
ATOM 736 C C . LEU A 1 90 ? 4.084 11.260 22.102 1.00 50.69 90 LEU A C 1
ATOM 738 O O . LEU A 1 90 ? 4.674 11.529 23.174 1.00 50.69 90 LEU A O 1
#